Protein AF-A0A1F8N0Z9-F1 (afdb_monomer_lite)

Radius of gyration: 14.44 Å; chains: 1; bounding box: 31×26×44 Å

Secondary structure (DSSP, 8-state):
-EEEEEEE-TTS-EEEEEEEEGGGGTS-GGGPPTT------------TTPPSEEEEEEEEESSTTPPPPEEEEEEEEPP--

pLDDT: mean 88.67, std 7.89, range [54.31, 95.62]

Structure (mmCIF, N/CA/C/O backbone):
data_AF-A0A1F8N0Z9-F1
#
_entry.id   AF-A0A1F8N0Z9-F1
#
loop_
_atom_site.group_PDB
_atom_site.id
_atom_site.type_symbol
_atom_site.label_atom_id
_atom_site.label_alt_id
_atom_site.label_comp_id
_atom_site.label_asym_id
_atom_site.label_entity_id
_atom_site.label_seq_id
_atom_site.pdbx_PDB_ins_code
_atom_site.Cartn_x
_atom_site.Cartn_y
_atom_site.Cartn_z
_atom_site.occupancy
_atom_site.B_iso_or_equiv
_atom_site.auth_seq_id
_atom_site.auth_comp_id
_atom_site.auth_asym_id
_atom_site.auth_atom_id
_atom_site.pdbx_PDB_model_num
ATOM 1 N N . MET A 1 1 ? 12.661 4.075 -10.021 1.00 79.62 1 MET A N 1
ATOM 2 C CA . MET A 1 1 ? 11.333 4.681 -9.776 1.00 79.62 1 MET A CA 1
ATOM 3 C C . MET A 1 1 ? 10.849 4.243 -8.410 1.00 79.62 1 MET A C 1
ATOM 5 O O . MET A 1 1 ? 11.031 3.081 -8.068 1.00 79.62 1 MET A O 1
ATOM 9 N N . GLU A 1 2 ? 10.241 5.158 -7.665 1.00 88.69 2 GLU A N 1
ATOM 10 C CA . GLU A 1 2 ? 9.651 4.882 -6.357 1.00 88.69 2 GLU A CA 1
ATOM 11 C C . GLU A 1 2 ? 8.125 4.947 -6.437 1.00 88.69 2 GLU A C 1
ATOM 13 O O . GLU A 1 2 ? 7.556 5.755 -7.180 1.00 88.69 2 GLU A O 1
ATOM 18 N N . LEU A 1 3 ? 7.465 4.110 -5.645 1.00 91.00 3 LEU A N 1
ATOM 19 C CA . LEU A 1 3 ? 6.021 4.127 -5.458 1.00 91.00 3 LEU A CA 1
ATOM 20 C C . LEU A 1 3 ? 5.701 4.516 -4.020 1.00 91.00 3 LEU A C 1
ATOM 22 O O . LEU A 1 3 ? 6.411 4.131 -3.099 1.00 91.00 3 LEU A O 1
ATOM 26 N N . LEU A 1 4 ? 4.608 5.238 -3.820 1.00 93.44 4 LEU A N 1
ATOM 27 C CA . LEU A 1 4 ? 4.043 5.494 -2.508 1.00 93.44 4 LEU A CA 1
ATOM 28 C C . LEU A 1 4 ? 2.872 4.541 -2.283 1.00 93.44 4 LEU A C 1
ATOM 30 O O . LEU A 1 4 ? 1.871 4.584 -3.006 1.00 93.44 4 LEU A O 1
ATOM 34 N N . LEU A 1 5 ? 3.005 3.683 -1.278 1.00 94.44 5 LEU A N 1
ATOM 35 C CA . LEU A 1 5 ? 1.928 2.860 -0.754 1.00 94.44 5 LEU A CA 1
ATOM 36 C C . LEU A 1 5 ? 1.312 3.580 0.441 1.00 94.44 5 LEU A C 1
ATOM 38 O O . LEU A 1 5 ? 2.035 3.972 1.348 1.00 94.44 5 LEU A O 1
ATOM 42 N N . ALA A 1 6 ? -0.007 3.731 0.477 1.00 94.88 6 ALA A N 1
ATOM 43 C CA . ALA A 1 6 ? -0.681 4.425 1.570 1.00 94.88 6 ALA A CA 1
ATOM 44 C C . ALA A 1 6 ? -1.938 3.696 2.044 1.00 94.88 6 ALA A C 1
ATOM 46 O O . ALA A 1 6 ? -2.599 2.982 1.287 1.00 94.88 6 ALA A O 1
ATOM 47 N N . LEU A 1 7 ? -2.272 3.903 3.319 1.00 95.19 7 LEU A N 1
ATOM 48 C CA . LEU A 1 7 ? -3.555 3.527 3.899 1.00 95.19 7 LEU A CA 1
ATOM 49 C C . LEU A 1 7 ? -4.396 4.777 4.128 1.00 95.19 7 LEU A C 1
ATOM 51 O O . LEU A 1 7 ? -4.031 5.663 4.904 1.00 95.19 7 LEU A O 1
ATOM 55 N N . THR A 1 8 ? -5.561 4.813 3.493 1.00 94.31 8 THR A N 1
ATOM 56 C CA . THR A 1 8 ? -6.533 5.897 3.636 1.00 94.31 8 THR A CA 1
ATOM 57 C C . THR A 1 8 ? -7.776 5.395 4.357 1.00 94.31 8 THR A C 1
ATOM 59 O O . THR A 1 8 ? -8.314 4.337 4.025 1.00 94.31 8 THR A O 1
ATOM 62 N N . ASP A 1 9 ? -8.259 6.140 5.346 1.00 93.31 9 ASP A N 1
ATOM 63 C CA . ASP A 1 9 ? -9.490 5.792 6.049 1.00 93.31 9 ASP A CA 1
ATOM 64 C C . ASP A 1 9 ? -10.752 6.028 5.188 1.00 93.31 9 ASP A C 1
ATOM 66 O O . ASP A 1 9 ? -10.706 6.426 4.016 1.00 93.31 9 ASP A O 1
ATOM 70 N N . ARG A 1 10 ? -11.931 5.764 5.766 1.00 89.81 10 ARG A N 1
ATOM 71 C CA . ARG A 1 10 ? -13.213 5.992 5.081 1.00 89.81 10 ARG A CA 1
ATOM 72 C C . ARG A 1 10 ? -13.444 7.469 4.736 1.00 89.81 10 ARG A C 1
ATOM 74 O O . ARG A 1 10 ? -14.081 7.732 3.716 1.00 89.81 10 ARG A O 1
ATOM 81 N N . GLY A 1 11 ? -12.955 8.384 5.571 1.00 89.75 11 GLY A N 1
ATOM 82 C CA . GLY A 1 11 ? -13.077 9.833 5.414 1.00 89.75 11 GLY A CA 1
ATOM 83 C C . GLY A 1 11 ? -12.099 10.436 4.405 1.00 89.75 11 GLY A C 1
ATOM 84 O O . GLY A 1 11 ? -12.203 11.623 4.115 1.00 89.75 11 GLY A O 1
ATOM 85 N N . GLY A 1 12 ? -11.185 9.639 3.844 1.00 88.50 12 GLY A N 1
ATOM 86 C CA . GLY A 1 12 ? -10.175 10.119 2.903 1.00 88.50 12 GLY A CA 1
ATOM 87 C C . GLY A 1 12 ? -8.899 10.616 3.581 1.00 88.50 12 GLY A C 1
ATOM 88 O O . GLY A 1 12 ? -8.014 11.124 2.899 1.00 88.50 12 GLY A O 1
ATOM 89 N N . LYS A 1 13 ? -8.768 10.463 4.904 1.00 91.06 13 LYS A N 1
ATOM 90 C CA . LYS A 1 13 ? -7.551 10.835 5.619 1.00 91.06 13 LYS A CA 1
ATOM 91 C C . LYS A 1 13 ? -6.497 9.751 5.433 1.00 91.06 13 L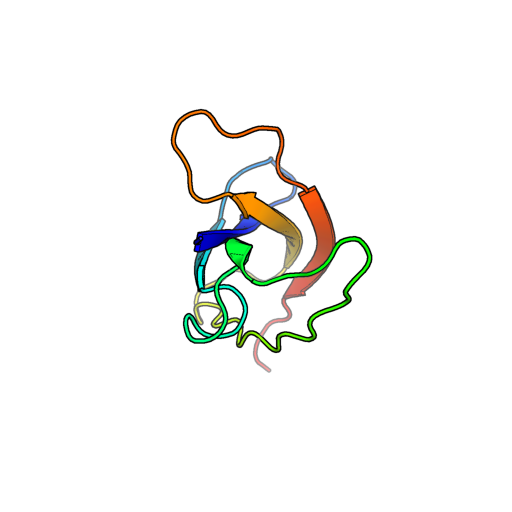YS A C 1
ATOM 93 O O . LYS A 1 13 ? -6.742 8.574 5.710 1.00 91.06 13 LYS A O 1
ATOM 98 N N . GLN A 1 14 ? -5.312 10.156 4.995 1.00 92.31 14 GLN A N 1
ATOM 99 C CA . GLN A 1 14 ? -4.145 9.286 4.983 1.00 92.31 14 GLN A CA 1
ATOM 100 C C . GLN A 1 14 ? -3.675 9.035 6.419 1.00 92.31 14 GLN A C 1
ATOM 102 O O . GLN A 1 14 ? -3.431 9.972 7.178 1.00 92.31 14 GLN A O 1
ATOM 107 N N . MET A 1 15 ? -3.581 7.762 6.791 1.00 94.69 15 MET A N 1
ATOM 108 C CA . MET A 1 15 ? -3.218 7.329 8.143 1.00 94.69 15 MET A CA 1
ATOM 109 C C . MET A 1 15 ? -1.806 6.761 8.222 1.00 94.69 15 MET A C 1
ATOM 111 O O . MET A 1 15 ? -1.220 6.733 9.301 1.00 94.69 15 MET A O 1
ATOM 115 N N . TRP A 1 16 ? -1.278 6.298 7.093 1.00 94.81 16 TRP A N 1
ATOM 116 C CA . TRP A 1 16 ? 0.052 5.724 6.979 1.00 94.81 16 TRP A CA 1
ATOM 117 C C . TRP A 1 16 ? 0.498 5.735 5.518 1.00 94.81 16 TRP A C 1
ATOM 119 O O . TRP A 1 16 ? -0.346 5.644 4.622 1.00 94.81 16 TRP A O 1
ATOM 129 N N . GLU A 1 17 ? 1.807 5.806 5.302 1.00 94.62 17 GLU A N 1
ATOM 130 C CA . GLU A 1 17 ? 2.437 5.656 3.996 1.00 94.62 17 GLU A CA 1
ATOM 131 C C . GLU A 1 17 ? 3.809 4.975 4.111 1.00 94.62 17 GLU A C 1
ATOM 133 O O . GLU A 1 17 ? 4.452 5.019 5.162 1.00 94.62 17 GLU A O 1
ATOM 138 N N . GLN A 1 18 ? 4.248 4.356 3.020 1.00 93.94 18 GLN A N 1
ATOM 139 C CA . GLN A 1 18 ? 5.575 3.779 2.849 1.00 93.94 18 GLN A CA 1
ATOM 140 C C . GLN A 1 18 ? 6.011 3.944 1.396 1.00 93.94 18 GLN A C 1
ATOM 142 O O . GLN A 1 18 ? 5.271 3.608 0.469 1.00 93.94 18 GLN A O 1
ATOM 147 N N . THR A 1 19 ? 7.238 4.419 1.207 1.00 93.88 19 THR A N 1
ATOM 148 C CA . THR A 1 19 ? 7.888 4.434 -0.103 1.00 93.88 19 THR A CA 1
ATOM 149 C C . THR A 1 19 ? 8.429 3.044 -0.423 1.00 93.88 19 THR A C 1
ATOM 151 O O . THR A 1 19 ? 9.064 2.407 0.417 1.00 93.88 19 THR A O 1
ATOM 154 N N . LEU A 1 20 ? 8.160 2.573 -1.636 1.00 91.88 20 LEU A N 1
ATOM 155 C CA . LEU A 1 20 ? 8.580 1.282 -2.163 1.00 91.88 20 LEU A CA 1
ATOM 156 C C . LEU A 1 20 ? 9.517 1.494 -3.350 1.00 91.88 20 LEU A C 1
ATOM 158 O O . LEU A 1 20 ? 9.204 2.253 -4.273 1.00 91.88 20 LEU A O 1
ATOM 162 N N . GLU A 1 21 ? 10.628 0.767 -3.361 1.00 91.31 21 GLU A N 1
ATOM 163 C CA . GLU A 1 21 ? 11.481 0.651 -4.539 1.00 91.31 21 GLU A CA 1
ATOM 164 C C . GLU A 1 21 ? 10.996 -0.500 -5.416 1.00 91.31 21 GLU A C 1
ATOM 166 O O . GLU A 1 21 ? 10.904 -1.644 -4.967 1.00 91.31 21 GLU A O 1
ATOM 171 N N . VAL A 1 22 ? 10.712 -0.205 -6.685 1.00 89.69 22 VAL A N 1
ATOM 172 C CA . VAL A 1 22 ? 10.264 -1.219 -7.647 1.00 89.69 22 VAL A CA 1
ATOM 173 C C . VAL A 1 22 ? 11.381 -2.226 -7.909 1.00 89.69 22 VAL A C 1
ATOM 175 O O . VAL A 1 22 ? 12.527 -1.840 -8.144 1.00 89.69 22 VAL A O 1
ATOM 178 N N . ALA A 1 23 ? 11.031 -3.513 -7.890 1.00 90.12 23 ALA A N 1
ATOM 179 C CA . ALA A 1 23 ? 11.950 -4.630 -8.107 1.00 90.12 23 ALA A CA 1
ATOM 180 C C . ALA A 1 23 ? 13.198 -4.559 -7.198 1.00 90.12 23 ALA A C 1
ATOM 182 O O . ALA A 1 23 ? 14.325 -4.855 -7.612 1.00 90.12 23 ALA A O 1
ATOM 183 N N . GLY A 1 24 ? 12.991 -4.092 -5.960 1.00 85.88 24 GLY A N 1
ATOM 184 C CA . GLY A 1 24 ? 14.037 -3.906 -4.953 1.00 85.88 24 GLY A CA 1
ATOM 185 C C . GLY A 1 24 ? 15.151 -2.943 -5.370 1.00 85.88 24 GLY A C 1
ATOM 186 O O . GLY A 1 24 ? 16.283 -3.123 -4.936 1.00 85.88 24 GLY A O 1
ATOM 187 N N . GLY A 1 25 ? 14.885 -2.021 -6.302 1.00 86.50 25 GLY A N 1
ATOM 188 C CA . GLY A 1 25 ? 15.867 -1.051 -6.800 1.00 86.50 25 GLY A CA 1
ATOM 189 C C . GLY A 1 25 ? 16.953 -1.639 -7.713 1.00 86.50 25 GLY A C 1
ATOM 190 O O . GLY A 1 25 ? 17.749 -0.900 -8.286 1.00 86.50 25 GLY A O 1
ATOM 191 N N . THR A 1 26 ? 16.980 -2.963 -7.894 1.00 88.19 26 THR A N 1
ATOM 192 C CA . THR A 1 26 ? 18.034 -3.670 -8.645 1.00 88.19 26 THR A CA 1
ATOM 193 C C . THR A 1 26 ? 17.695 -3.902 -10.114 1.00 88.19 26 THR A C 1
ATOM 195 O O . THR A 1 26 ? 18.593 -4.140 -10.922 1.00 88.19 26 THR A O 1
ATOM 198 N N . PHE A 1 27 ? 16.413 -3.808 -10.477 1.00 89.12 27 PHE A N 1
ATOM 199 C CA . PHE A 1 27 ? 15.943 -3.980 -11.848 1.00 89.12 27 PHE A CA 1
ATOM 200 C C . PHE A 1 27 ? 15.099 -2.774 -12.295 1.00 89.12 27 PHE A C 1
ATOM 202 O O . PHE A 1 27 ? 13.877 -2.766 -12.114 1.00 89.12 27 PHE A O 1
ATOM 209 N N . PRO A 1 28 ? 15.753 -1.735 -12.851 1.00 87.94 28 PRO A N 1
ATOM 210 C CA . PRO A 1 28 ? 15.097 -0.500 -13.267 1.00 87.94 28 PRO A CA 1
ATOM 211 C C . PRO A 1 28 ? 13.973 -0.738 -14.284 1.00 87.94 28 PRO A C 1
ATOM 213 O O . PRO A 1 28 ? 14.065 -1.632 -15.128 1.00 87.94 28 PRO A O 1
ATOM 216 N N . ILE A 1 29 ? 12.924 0.084 -14.220 1.00 87.62 29 ILE A N 1
ATOM 217 C CA . ILE A 1 29 ? 11.736 -0.036 -15.084 1.00 87.62 29 ILE A CA 1
ATOM 218 C C . ILE A 1 29 ? 12.059 0.167 -16.570 1.00 87.62 29 ILE A C 1
ATOM 220 O O . ILE A 1 29 ? 11.356 -0.337 -17.436 1.00 87.62 29 ILE A O 1
ATOM 224 N N . GLU A 1 30 ? 13.142 0.880 -16.872 1.00 89.75 30 GLU A N 1
ATOM 225 C CA . GLU A 1 30 ? 13.630 1.167 -18.220 1.00 89.75 30 GLU A CA 1
ATOM 226 C C . GLU A 1 30 ? 14.142 -0.098 -18.921 1.00 89.75 30 GLU A C 1
ATOM 228 O O . GLU A 1 30 ? 14.199 -0.154 -20.148 1.00 89.75 30 GLU A O 1
ATOM 233 N N . ASN A 1 31 ? 14.491 -1.124 -18.140 1.00 92.25 31 ASN A N 1
ATOM 234 C CA . ASN A 1 31 ? 14.945 -2.410 -18.653 1.00 92.25 31 ASN A CA 1
ATOM 235 C C . ASN A 1 31 ? 13.790 -3.375 -18.933 1.00 92.25 31 ASN A C 1
ATOM 237 O O . ASN A 1 31 ? 14.027 -4.463 -19.463 1.00 92.25 31 ASN A O 1
ATOM 241 N N . TRP A 1 32 ? 12.560 -3.009 -18.569 1.00 92.12 32 TRP A N 1
ATOM 242 C CA . TRP A 1 32 ? 11.400 -3.859 -18.783 1.00 92.12 32 TRP A CA 1
ATOM 243 C C . TRP A 1 32 ? 11.049 -3.862 -20.265 1.00 92.12 32 TRP A C 1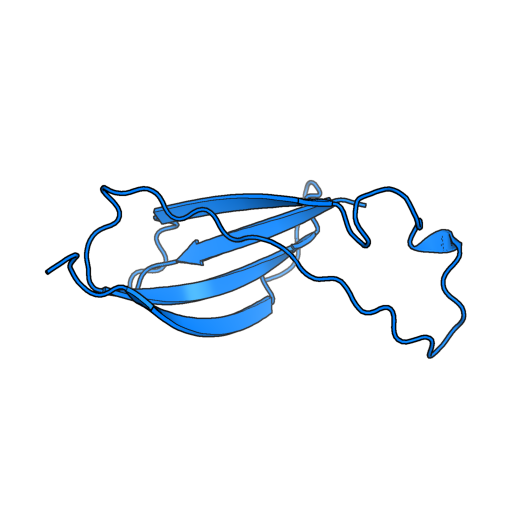
ATOM 245 O O . TRP A 1 32 ? 10.953 -2.822 -20.921 1.00 92.12 32 TRP A O 1
ATOM 255 N N . ARG A 1 33 ? 10.819 -5.051 -20.807 1.00 95.62 33 ARG A N 1
ATOM 256 C CA . ARG A 1 33 ? 10.310 -5.206 -22.165 1.00 95.62 33 ARG A CA 1
ATOM 257 C C . ARG A 1 33 ? 8.814 -4.934 -22.178 1.00 95.62 33 ARG A C 1
ATOM 259 O O . ARG A 1 33 ? 8.097 -5.170 -21.207 1.00 95.62 33 ARG A O 1
ATOM 266 N N . GLN A 1 34 ? 8.310 -4.476 -23.317 1.00 93.75 34 GLN A N 1
ATOM 267 C CA . GLN A 1 34 ? 6.875 -4.301 -23.492 1.00 93.75 34 GLN A CA 1
ATOM 268 C C . GLN A 1 34 ? 6.135 -5.627 -23.238 1.00 93.75 34 GLN A C 1
ATOM 270 O O . GLN A 1 34 ? 6.454 -6.649 -23.843 1.00 93.75 34 GLN A O 1
ATOM 275 N N . GLY A 1 35 ? 5.145 -5.595 -22.343 1.00 93.94 35 GLY A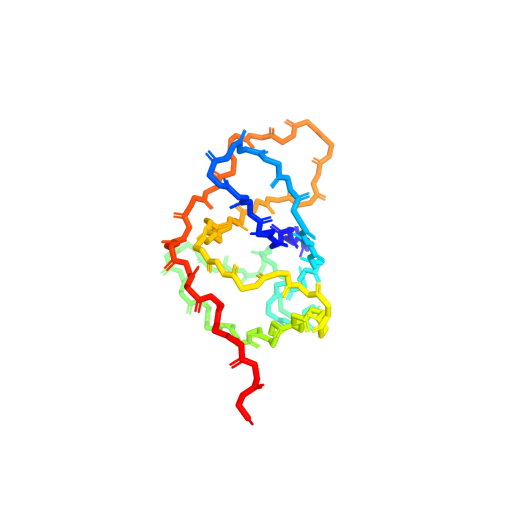 N 1
ATOM 276 C CA . GLY A 1 35 ? 4.369 -6.774 -21.943 1.00 93.94 35 GLY A CA 1
ATOM 277 C C . GLY A 1 35 ? 5.066 -7.697 -20.935 1.00 93.94 35 GLY A C 1
ATOM 278 O O . GLY A 1 35 ? 4.489 -8.716 -20.560 1.00 93.94 35 GLY A O 1
ATOM 279 N N . GLU A 1 36 ? 6.277 -7.364 -20.484 1.00 94.12 36 GLU A N 1
ATOM 280 C CA . GLU A 1 36 ? 6.969 -8.112 -19.438 1.00 94.12 36 GLU A CA 1
ATOM 281 C C . GLU A 1 36 ? 6.274 -7.942 -18.083 1.00 94.12 36 GLU A C 1
ATOM 283 O O . GLU A 1 36 ? 5.872 -6.844 -17.698 1.00 94.12 36 GLU A O 1
ATOM 288 N N . ILE A 1 37 ? 6.140 -9.050 -17.350 1.00 90.94 37 ILE A N 1
ATOM 289 C CA . ILE A 1 37 ? 5.586 -9.067 -15.996 1.00 90.94 37 ILE A CA 1
ATOM 290 C C . ILE A 1 37 ? 6.729 -9.338 -15.026 1.00 90.94 37 ILE A C 1
ATOM 292 O O . ILE A 1 37 ? 7.205 -10.470 -14.915 1.00 90.94 37 ILE A O 1
ATOM 296 N N . VAL A 1 38 ? 7.128 -8.308 -14.285 1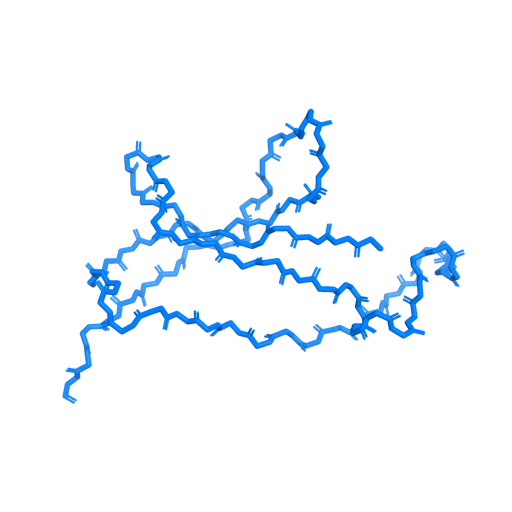.00 91.50 38 VAL A N 1
ATOM 297 C CA . VAL A 1 38 ? 8.103 -8.426 -13.199 1.00 91.50 38 VAL A CA 1
ATOM 298 C C . VAL A 1 38 ? 7.355 -8.677 -11.893 1.00 91.50 38 VAL A C 1
ATOM 300 O O . VAL A 1 38 ? 6.449 -7.930 -11.526 1.00 91.50 38 VAL A O 1
ATOM 303 N N . ARG A 1 39 ? 7.709 -9.759 -11.195 1.00 91.06 39 ARG A N 1
ATOM 304 C CA . ARG A 1 39 ? 7.169 -10.056 -9.863 1.00 91.06 39 ARG A CA 1
ATOM 305 C C . ARG A 1 39 ? 8.033 -9.382 -8.812 1.00 91.06 39 ARG A C 1
ATOM 307 O O . ARG A 1 39 ? 9.238 -9.604 -8.784 1.00 91.06 39 ARG A O 1
ATOM 314 N N . ASP A 1 40 ? 7.393 -8.626 -7.935 1.00 89.69 40 ASP A N 1
ATOM 315 C CA . ASP A 1 40 ? 8.043 -7.906 -6.850 1.00 89.69 40 ASP A CA 1
ATOM 316 C C . ASP A 1 40 ? 7.269 -8.135 -5.548 1.00 89.69 40 ASP A C 1
ATOM 318 O O . ASP A 1 40 ? 6.043 -8.002 -5.514 1.00 89.69 40 ASP A O 1
ATOM 322 N N . ILE A 1 41 ? 7.975 -8.546 -4.495 1.00 90.69 41 ILE A N 1
ATOM 323 C CA . ILE A 1 41 ? 7.390 -8.846 -3.187 1.00 90.69 41 ILE A CA 1
ATOM 324 C C . ILE A 1 41 ? 7.840 -7.759 -2.223 1.00 90.69 41 ILE A C 1
ATOM 326 O O . ILE A 1 41 ? 9.002 -7.705 -1.829 1.00 90.69 41 ILE A O 1
ATOM 330 N N . GLN A 1 42 ? 6.888 -6.932 -1.804 1.00 90.62 42 GLN A N 1
ATOM 331 C CA . GLN A 1 42 ? 7.129 -5.803 -0.915 1.00 90.62 42 GLN A CA 1
ATOM 332 C C . GLN A 1 42 ? 6.632 -6.125 0.495 1.00 90.62 42 GLN A C 1
ATOM 334 O O . GLN A 1 42 ? 5.508 -6.599 0.683 1.00 90.62 42 GLN A O 1
ATOM 339 N N . GLN A 1 43 ? 7.471 -5.869 1.499 1.00 90.31 43 GLN A N 1
ATOM 340 C CA . GLN A 1 43 ? 7.075 -5.979 2.901 1.00 90.31 43 GLN A CA 1
ATOM 341 C C . GLN A 1 43 ? 6.401 -4.683 3.353 1.00 90.31 43 GLN A C 1
ATOM 343 O O . GLN A 1 43 ? 6.966 -3.596 3.241 1.00 90.31 43 GLN A O 1
ATOM 348 N N . VAL A 1 44 ? 5.180 -4.811 3.872 1.00 88.25 44 VAL A N 1
ATOM 349 C CA . VAL A 1 44 ? 4.370 -3.685 4.349 1.00 88.25 44 VAL A CA 1
ATOM 350 C C . VAL A 1 44 ? 4.483 -3.600 5.865 1.00 88.25 44 VAL A C 1
ATOM 352 O O . VAL A 1 44 ? 3.998 -4.478 6.584 1.00 88.25 44 VAL A O 1
ATOM 355 N N . HIS A 1 45 ? 5.106 -2.532 6.359 1.00 88.56 45 HIS A N 1
ATOM 356 C CA . HIS A 1 45 ? 5.328 -2.329 7.789 1.00 88.56 45 HIS A CA 1
ATOM 357 C C . HIS A 1 45 ? 4.272 -1.395 8.375 1.00 88.56 45 HIS A C 1
ATOM 359 O O . HIS A 1 45 ? 4.430 -0.175 8.393 1.00 88.56 45 HIS A O 1
ATOM 365 N N . LEU A 1 46 ? 3.185 -1.975 8.886 1.00 88.75 46 LEU A N 1
ATOM 366 C CA . LEU A 1 46 ? 2.136 -1.196 9.543 1.00 88.75 46 LEU A CA 1
ATOM 367 C C . LEU A 1 46 ? 2.569 -0.768 10.954 1.00 88.75 46 LEU A C 1
ATOM 369 O O . LEU A 1 46 ? 3.139 -1.579 11.693 1.00 88.75 46 LEU A O 1
ATOM 373 N N . PRO A 1 47 ? 2.281 0.477 11.367 1.00 87.69 47 PRO A N 1
ATOM 374 C CA . PRO A 1 47 ? 2.683 0.955 12.671 1.00 87.69 47 PRO A CA 1
ATOM 375 C C . PRO A 1 47 ? 1.783 0.324 13.746 1.00 87.69 47 PRO A C 1
ATOM 377 O O . PRO A 1 47 ? 0.582 0.136 13.530 1.00 87.69 47 PRO A O 1
ATOM 380 N N . PRO A 1 48 ? 2.325 -0.007 14.930 1.00 87.38 48 PRO A N 1
ATOM 381 C CA . PRO A 1 48 ? 1.590 -0.748 15.959 1.00 87.38 48 PRO A CA 1
ATOM 382 C C . PRO A 1 48 ? 0.432 0.049 16.571 1.00 87.38 48 PRO A C 1
ATOM 384 O O . PRO A 1 48 ? -0.476 -0.532 17.156 1.00 87.38 48 PRO A O 1
ATOM 387 N N . ASN A 1 49 ? 0.465 1.376 16.449 1.00 89.06 49 ASN A N 1
ATOM 388 C CA . ASN A 1 49 ? -0.578 2.290 16.902 1.00 89.06 49 ASN A CA 1
ATOM 389 C C . ASN A 1 49 ? -1.599 2.631 15.803 1.00 89.06 49 ASN A C 1
ATOM 391 O O . ASN A 1 49 ? -2.428 3.517 16.018 1.00 89.06 49 ASN A O 1
ATOM 395 N N . LEU A 1 50 ? -1.552 1.967 14.639 1.00 91.69 50 LEU A N 1
ATOM 396 C CA . LEU A 1 50 ? -2.579 2.126 13.617 1.00 91.69 50 LEU A CA 1
ATOM 397 C C . LEU A 1 50 ? -3.930 1.685 14.202 1.00 91.69 50 LEU A C 1
ATOM 399 O O . LEU A 1 50 ? -4.046 0.538 14.646 1.00 91.69 50 LEU A O 1
ATOM 403 N N . PRO A 1 51 ? -4.954 2.558 14.224 1.00 92.25 51 PRO A N 1
ATOM 404 C CA . PRO A 1 51 ? -6.245 2.181 14.771 1.00 92.25 51 PRO A CA 1
ATOM 405 C C . PRO A 1 51 ? -6.824 0.961 14.036 1.00 92.25 51 PRO A C 1
ATOM 407 O O . PRO A 1 51 ? -6.697 0.855 12.815 1.00 92.25 51 PRO A O 1
ATOM 410 N N . PRO A 1 52 ? -7.482 0.027 14.739 1.00 92.31 52 PRO A N 1
ATOM 411 C CA . PRO A 1 52 ? -8.235 -1.028 14.079 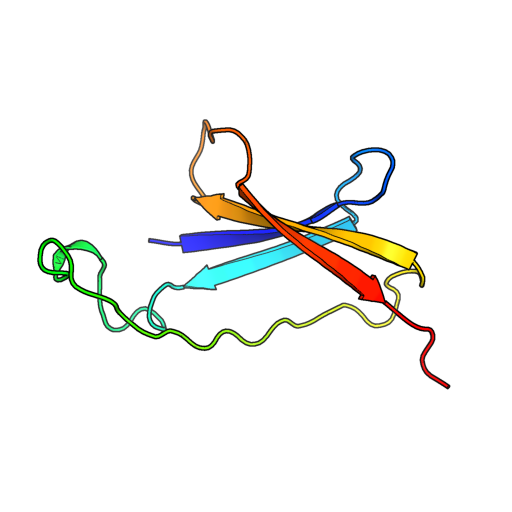1.00 92.31 52 PRO A CA 1
ATOM 412 C C . PRO A 1 52 ? -9.333 -0.427 13.200 1.00 92.31 52 PRO A C 1
ATOM 414 O O . PRO A 1 52 ? -10.028 0.508 13.601 1.00 92.31 52 PRO A O 1
ATOM 417 N N . GLY A 1 53 ? -9.517 -0.969 12.001 1.00 92.75 53 GLY A N 1
ATOM 418 C CA . GLY A 1 53 ? -10.454 -0.390 11.049 1.00 92.75 53 GLY A CA 1
ATOM 419 C C . GLY A 1 53 ? -10.316 -0.941 9.641 1.00 92.75 53 GLY A C 1
ATOM 420 O O . GLY A 1 53 ? -9.470 -1.786 9.354 1.00 92.75 53 GLY A O 1
ATOM 421 N N . THR A 1 54 ? -11.187 -0.460 8.756 1.00 94.62 54 THR A N 1
ATOM 422 C CA . THR A 1 54 ? -11.102 -0.747 7.321 1.00 94.62 54 THR A CA 1
ATOM 423 C C . THR A 1 54 ? -10.520 0.456 6.599 1.00 94.62 54 THR A C 1
ATOM 425 O O . THR A 1 54 ? -11.063 1.559 6.682 1.00 94.62 54 THR A O 1
ATOM 428 N N . TYR A 1 55 ? -9.449 0.209 5.861 1.00 94.94 55 TYR A N 1
ATOM 429 C CA . TYR A 1 55 ? -8.699 1.195 5.101 1.00 94.94 55 TYR A CA 1
ATOM 430 C C . TYR A 1 55 ? -8.731 0.844 3.618 1.00 94.94 55 TYR A C 1
ATOM 432 O O . TYR A 1 55 ? -8.918 -0.313 3.245 1.00 94.94 55 TYR A O 1
ATOM 440 N N . ARG A 1 56 ? -8.546 1.843 2.761 1.00 95.25 56 ARG A N 1
ATOM 441 C CA . ARG A 1 56 ? -8.191 1.632 1.358 1.00 95.25 56 ARG A CA 1
ATOM 442 C C . ARG A 1 56 ? -6.674 1.593 1.264 1.00 95.25 56 ARG A C 1
ATOM 444 O O . ARG A 1 56 ? -6.026 2.521 1.740 1.00 95.25 56 ARG A O 1
ATOM 451 N N . LEU A 1 57 ? -6.144 0.534 0.667 1.00 94.62 57 LEU A N 1
ATOM 452 C CA . LEU A 1 57 ? -4.742 0.442 0.298 1.00 94.62 57 LEU A CA 1
ATOM 453 C C . LEU A 1 57 ? -4.576 1.036 -1.096 1.00 94.62 57 LEU A C 1
ATOM 455 O O . LEU A 1 57 ? -5.213 0.580 -2.049 1.00 94.62 57 LEU A O 1
ATOM 459 N N . THR A 1 58 ? -3.747 2.062 -1.202 1.00 94.25 58 THR A N 1
ATOM 460 C CA . THR A 1 58 ? -3.524 2.794 -2.446 1.00 94.25 58 THR A CA 1
ATOM 461 C C . THR A 1 58 ? -2.066 2.780 -2.850 1.00 94.25 58 THR A C 1
ATOM 463 O O . THR A 1 58 ? -1.194 2.819 -1.987 1.00 94.25 58 THR A O 1
ATOM 466 N N . LEU A 1 59 ? -1.821 2.790 -4.156 1.00 92.44 59 LEU A N 1
ATOM 467 C CA . LEU A 1 59 ? -0.497 2.846 -4.758 1.00 92.44 59 LEU A CA 1
ATOM 468 C C . LEU A 1 59 ? -0.446 3.984 -5.780 1.00 92.44 59 LEU A C 1
ATOM 470 O O . LEU A 1 59 ? -1.372 4.149 -6.578 1.00 92.44 59 LEU A O 1
ATOM 474 N N . GLN A 1 60 ? 0.632 4.760 -5.770 1.00 92.12 60 GLN A N 1
ATOM 475 C CA . GLN A 1 60 ? 0.858 5.829 -6.743 1.00 92.12 60 GLN A CA 1
ATOM 476 C C . GLN A 1 60 ? 2.355 6.044 -6.994 1.00 92.12 60 GLN A C 1
ATOM 478 O O . GLN A 1 60 ? 3.161 5.699 -6.132 1.00 92.12 60 GLN A O 1
ATOM 483 N N . PRO A 1 61 ? 2.760 6.637 -8.128 1.00 90.56 61 PRO A N 1
ATOM 484 C CA . PRO A 1 61 ? 4.130 7.109 -8.306 1.00 90.56 61 PRO A CA 1
ATOM 485 C C . PRO A 1 61 ? 4.508 8.137 -7.234 1.00 90.56 61 PRO A C 1
ATOM 487 O O . PRO A 1 61 ? 3.731 9.050 -6.945 1.00 90.56 61 PRO A O 1
ATOM 490 N N . ASN A 1 62 ? 5.709 8.021 -6.668 1.00 88.31 62 ASN A N 1
ATOM 491 C CA . ASN A 1 62 ? 6.246 9.011 -5.734 1.00 88.31 62 ASN A CA 1
ATOM 492 C C . ASN A 1 62 ? 6.865 10.195 -6.508 1.00 88.31 62 ASN A C 1
ATOM 494 O O . ASN A 1 62 ? 8.083 10.348 -6.573 1.00 88.31 62 ASN A O 1
ATOM 498 N N . GLN A 1 63 ? 6.034 10.986 -7.193 1.00 79.19 63 GLN A N 1
ATOM 499 C CA . GLN A 1 63 ? 6.466 12.128 -8.011 1.00 79.19 63 GLN A CA 1
ATOM 500 C C . GLN A 1 63 ? 5.572 13.352 -7.767 1.00 79.19 63 GLN A C 1
ATOM 502 O O . GLN A 1 63 ? 4.376 13.225 -7.503 1.00 79.19 63 GLN A O 1
ATOM 507 N N . ALA A 1 64 ? 6.148 14.553 -7.870 1.00 54.31 64 ALA A N 1
ATOM 508 C CA . ALA A 1 64 ? 5.407 15.801 -7.702 1.00 54.31 64 ALA A CA 1
ATOM 509 C C . ALA A 1 64 ? 4.407 16.006 -8.856 1.00 54.31 64 ALA A C 1
ATOM 511 O O . ALA A 1 64 ? 4.802 16.048 -10.020 1.00 54.31 64 ALA A O 1
ATOM 512 N N . GLY A 1 65 ? 3.121 16.150 -8.513 1.00 63.91 65 GLY A N 1
ATOM 513 C CA . GLY A 1 65 ? 2.014 16.344 -9.462 1.00 63.91 65 GLY A CA 1
ATOM 514 C C . GLY A 1 65 ? 1.103 15.126 -9.660 1.00 63.91 65 GLY A C 1
ATOM 515 O O . GLY A 1 65 ? 0.433 15.052 -10.686 1.00 63.91 65 GLY A O 1
ATOM 516 N N . SER A 1 66 ? 1.100 14.170 -8.724 1.00 60.69 66 SER A N 1
ATOM 517 C CA . SER A 1 66 ? 0.546 12.834 -8.949 1.00 60.69 66 SER A CA 1
ATOM 518 C C . SER A 1 66 ? -0.938 12.786 -9.336 1.00 60.69 66 SER A C 1
ATOM 520 O O . SER A 1 66 ? -1.813 13.429 -8.749 1.00 60.69 66 SER A O 1
ATOM 522 N N . ASP A 1 67 ? -1.179 11.938 -10.336 1.00 68.44 67 ASP A N 1
ATOM 523 C CA . ASP A 1 67 ? -2.463 11.362 -10.716 1.00 68.44 67 ASP A CA 1
ATOM 524 C C . ASP A 1 67 ? -3.216 10.758 -9.521 1.00 68.44 67 ASP A C 1
ATOM 526 O O . ASP A 1 67 ? -2.657 10.486 -8.455 1.00 68.44 67 ASP A O 1
ATOM 530 N N . ARG A 1 68 ? -4.514 10.496 -9.719 1.00 79.06 68 ARG A N 1
ATOM 531 C CA . ARG A 1 68 ? -5.345 9.832 -8.705 1.00 79.06 68 ARG A CA 1
ATOM 532 C C . ARG A 1 68 ? -4.714 8.492 -8.289 1.00 79.06 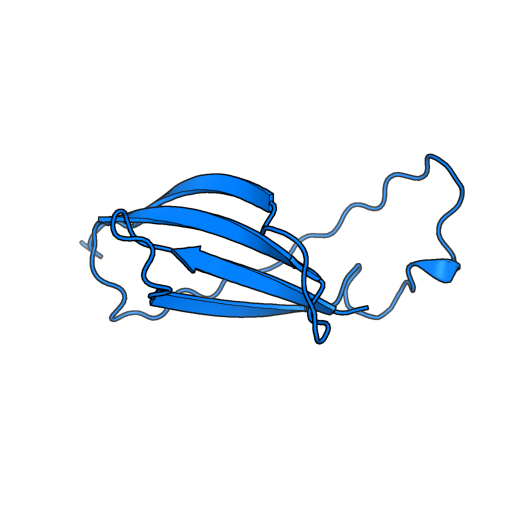68 ARG A C 1
ATOM 534 O O . ARG A 1 68 ? -4.424 7.681 -9.169 1.00 79.06 68 ARG A O 1
ATOM 541 N N . PRO A 1 69 ? -4.573 8.216 -6.979 1.00 87.00 69 PRO A N 1
ATOM 542 C CA . PRO A 1 69 ? -4.015 6.957 -6.510 1.00 87.00 69 PRO A CA 1
ATOM 543 C C . PRO A 1 69 ? -4.816 5.762 -7.022 1.00 87.00 69 PRO A C 1
ATOM 545 O O . PRO A 1 69 ? -6.053 5.778 -7.027 1.00 87.00 69 PRO A O 1
ATOM 548 N N . TYR A 1 70 ? -4.110 4.694 -7.388 1.00 90.88 70 TYR A N 1
ATOM 549 C CA . TYR A 1 70 ? -4.740 3.425 -7.719 1.00 90.88 70 TYR A CA 1
ATOM 550 C C . TYR A 1 70 ? -5.139 2.715 -6.429 1.00 90.88 70 TYR A C 1
ATOM 552 O O . TYR A 1 70 ? -4.304 2.468 -5.561 1.00 90.88 70 TYR A O 1
ATOM 560 N N . ILE A 1 71 ? -6.422 2.384 -6.287 1.00 92.19 71 ILE A N 1
ATOM 561 C CA . ILE A 1 71 ? -6.906 1.599 -5.149 1.00 92.19 71 ILE A CA 1
ATOM 562 C C . ILE A 1 71 ? -6.632 0.132 -5.462 1.00 92.19 71 ILE A C 1
ATOM 564 O O . ILE A 1 71 ? -7.194 -0.400 -6.416 1.00 92.19 71 ILE A O 1
ATOM 568 N N . LEU A 1 72 ? -5.790 -0.506 -4.652 1.00 90.19 72 LEU A N 1
ATOM 569 C CA . LEU A 1 72 ? -5.514 -1.933 -4.766 1.00 90.19 72 LEU A CA 1
ATOM 570 C C . LEU A 1 72 ? -6.684 -2.718 -4.184 1.00 90.19 72 LEU A C 1
ATOM 572 O O . LEU A 1 72 ? -7.391 -3.408 -4.907 1.00 90.19 72 LEU A O 1
ATOM 576 N N . GLU A 1 73 ? -6.933 -2.544 -2.885 1.00 90.31 73 GLU A N 1
ATOM 577 C CA . GLU A 1 73 ? -7.995 -3.241 -2.161 1.00 90.31 73 GLU A CA 1
ATOM 578 C C . GLU A 1 73 ? -8.406 -2.499 -0.883 1.00 90.31 73 GLU A C 1
ATOM 580 O O . GLU A 1 73 ? -7.810 -1.497 -0.473 1.00 90.31 73 GLU A O 1
ATOM 585 N N . LYS A 1 74 ? -9.454 -3.010 -0.229 1.00 90.88 74 LYS A N 1
ATOM 586 C CA . LYS A 1 74 ? -9.786 -2.655 1.152 1.00 90.88 74 LYS A CA 1
ATOM 587 C C . LYS A 1 74 ? -9.090 -3.624 2.099 1.00 90.88 74 LYS A C 1
ATOM 589 O O . LYS A 1 74 ? -9.272 -4.830 1.982 1.00 90.88 74 LYS A O 1
ATOM 594 N N . VAL A 1 75 ? -8.369 -3.092 3.076 1.00 90.31 75 VAL A N 1
ATOM 595 C CA . VAL A 1 75 ? -7.655 -3.873 4.090 1.00 90.31 75 VAL A CA 1
ATOM 596 C C . VAL A 1 75 ? -8.312 -3.649 5.445 1.00 90.31 75 VAL A C 1
ATOM 598 O O . VAL A 1 75 ? -8.566 -2.510 5.840 1.00 90.31 75 VAL A O 1
ATOM 601 N N . THR A 1 76 ? -8.587 -4.731 6.172 1.00 91.75 76 THR A N 1
ATOM 602 C CA . THR A 1 76 ? -9.076 -4.662 7.554 1.00 91.75 76 THR A CA 1
ATOM 603 C C . THR A 1 76 ? -7.929 -4.927 8.517 1.00 91.75 76 THR A C 1
ATOM 605 O O . THR A 1 76 ? -7.421 -6.044 8.598 1.00 91.75 76 THR A O 1
ATOM 608 N N . VAL A 1 77 ? -7.559 -3.907 9.284 1.00 88.50 77 VAL A N 1
ATOM 609 C CA . VAL A 1 77 ? -6.597 -4.022 10.381 1.00 88.50 77 VAL A CA 1
ATOM 610 C C . VAL A 1 77 ? -7.364 -4.421 11.631 1.00 88.50 77 VAL A C 1
ATOM 612 O O . VAL A 1 77 ? -8.284 -3.722 12.063 1.00 88.50 77 VAL A O 1
ATOM 615 N N . LYS A 1 78 ? -7.010 -5.576 12.194 1.00 87.62 78 LYS A N 1
ATOM 616 C CA . LYS A 1 78 ? -7.606 -6.089 13.428 1.00 87.62 78 LYS A CA 1
ATOM 617 C C . LYS A 1 78 ? -6.753 -5.682 14.633 1.00 87.62 78 LYS A C 1
ATOM 619 O O . LYS A 1 78 ? -5.541 -5.529 14.479 1.00 87.62 78 LYS A O 1
ATOM 624 N N . PRO A 1 79 ? -7.355 -5.538 15.825 1.00 78.69 79 PRO A N 1
ATOM 625 C CA . PRO A 1 79 ? -6.589 -5.384 17.053 1.00 78.69 79 PRO A CA 1
ATOM 626 C C . PRO A 1 79 ? -5.631 -6.565 17.226 1.00 78.69 79 PRO A C 1
ATOM 628 O O . PRO A 1 79 ? -5.973 -7.701 16.888 1.00 78.69 79 PRO A O 1
ATOM 631 N N . ARG A 1 80 ? -4.448 -6.298 17.777 1.00 74.62 80 ARG A N 1
ATOM 632 C CA . ARG A 1 80 ? -3.542 -7.354 18.225 1.00 74.62 80 ARG A CA 1
ATOM 633 C C . ARG A 1 80 ? -4.162 -7.983 19.480 1.00 74.62 80 ARG A C 1
ATOM 635 O O . ARG A 1 80 ? -4.257 -7.303 20.497 1.00 74.62 80 ARG A O 1
ATOM 642 N N . SER A 1 81 ? -4.670 -9.209 19.350 1.00 64.75 81 SER A N 1
ATOM 643 C CA . SER A 1 81 ? -5.213 -10.027 20.448 1.00 64.75 81 SER A CA 1
ATOM 644 C C . SER A 1 81 ? -4.123 -10.508 21.390 1.00 64.75 81 SER A C 1
ATOM 646 O O . SER A 1 81 ? -3.049 -10.868 20.851 1.00 64.75 81 SER A O 1
#

Sequence (81 aa):
MELLLALTDRGGKQMWEQTLEVAGGTFPIENWRQGEIVRDIQQVHLPPNLPPGTYRLTLQPNQAGSDRPYILEKVTVKPRS

Foldseek 3Di:
DKKKKFWAAPVRDTPDIDIDDPPNVPDDPVNADVPDDDDDDDDDDDDLPRDFDKTFIWMWDPDPPTDDTDGPDIDTDDHDD